Protein AF-A0A160DTQ8-F1 (afdb_monomer_lite)

Organism: NCBI:txid1300342

Sequence (172 aa):
MPVYASVLSRWLLPLVAVAWLLAVALPGATPLPGKKQLLFESRVHPWKIYYVQDRDFARGRFAYYEVHYRDQPLVLPKGLFGAAADIDRFFVAAGFPSEATDNDSVLLGFTPSLLLPGGSTKAGELMFVYARSVGADGREVHVYNQEHRLLGAIALEEPIGGSDYSDRPTPD

Foldseek 3Di:
DDDDDDDDDDPPPPVVVVVVVVVVPDPPPPFPAWDKAWDDAAPPFGKTKIKTWGQDVVPGIDIWIWIDGPNHTDWAQCVLPQAPGIDRTFRDKAADYPPDPQNQKIKTWDWGWHADVPGDTDTHDIAIWIWGQDDPVRQKTFIAGPVRHTSDMDGHDDPPDDPPPPPDDDDD

pLDDT: mean 80.36, std 19.59, range [38.28, 98.38]

Radius of gyration: 27.84 Å; chains: 1; bounding box: 90×66×60 Å

Structure (mmCIF, N/CA/C/O backbone):
data_AF-A0A160DTQ8-F1
#
_entry.id   AF-A0A160DTQ8-F1
#
loop_
_atom_site.group_PDB
_atom_site.id
_atom_site.type_symbol
_atom_site.label_atom_id
_atom_site.label_alt_id
_atom_site.label_comp_id
_atom_site.label_asym_id
_atom_site.label_entity_id
_atom_site.label_seq_id
_atom_site.pdbx_PDB_ins_code
_atom_site.Cartn_x
_atom_site.Cartn_y
_atom_site.Cartn_z
_atom_site.occupancy
_atom_site.B_iso_or_equiv
_atom_site.auth_seq_id
_atom_site.auth_comp_id
_atom_site.auth_asym_id
_atom_site.auth_atom_id
_atom_site.pdbx_PDB_model_num
ATOM 1 N N . MET A 1 1 ? 71.962 -56.503 11.407 1.00 38.28 1 MET A N 1
ATOM 2 C CA . MET A 1 1 ? 72.359 -55.421 10.481 1.00 38.28 1 MET A CA 1
ATOM 3 C C . MET A 1 1 ? 71.089 -54.751 9.962 1.00 38.28 1 MET A C 1
ATOM 5 O O . MET A 1 1 ? 70.190 -55.488 9.574 1.00 38.28 1 MET A O 1
ATOM 9 N N . PRO A 1 2 ? 70.965 -53.416 10.068 1.00 49.28 2 PRO A N 1
ATOM 10 C CA . PRO A 1 2 ? 69.715 -52.673 9.885 1.00 49.28 2 PRO A CA 1
ATOM 11 C C . PRO A 1 2 ? 69.578 -52.091 8.468 1.00 49.28 2 PRO A C 1
ATOM 13 O O . PRO A 1 2 ? 70.582 -51.740 7.857 1.00 49.28 2 PRO A O 1
ATOM 16 N N . VAL A 1 3 ? 68.346 -51.899 7.983 1.00 51.47 3 VAL A N 1
ATOM 17 C CA . VAL A 1 3 ? 68.048 -50.979 6.869 1.00 51.47 3 VAL A CA 1
ATOM 18 C C . VAL A 1 3 ? 66.790 -50.166 7.198 1.00 51.47 3 VAL A C 1
ATOM 20 O O . VAL A 1 3 ? 65.679 -50.678 7.202 1.00 51.47 3 VAL A O 1
ATOM 23 N N . TYR A 1 4 ? 67.039 -48.901 7.545 1.00 47.28 4 TYR A N 1
ATOM 24 C CA . TYR A 1 4 ? 66.281 -47.681 7.249 1.00 47.28 4 TYR A CA 1
ATOM 25 C C . TYR A 1 4 ? 64.760 -47.772 7.020 1.00 47.28 4 TYR A C 1
ATOM 27 O O . TYR A 1 4 ? 64.293 -47.962 5.902 1.00 47.28 4 TYR A O 1
ATOM 35 N N . ALA A 1 5 ? 63.995 -47.429 8.059 1.00 45.56 5 ALA A N 1
ATOM 36 C CA . ALA A 1 5 ? 62.714 -46.746 7.903 1.00 45.56 5 ALA A CA 1
ATOM 37 C C . ALA A 1 5 ? 62.964 -45.249 8.118 1.00 45.56 5 ALA A C 1
ATOM 39 O O . ALA A 1 5 ? 63.255 -44.816 9.235 1.00 45.56 5 ALA A O 1
ATOM 40 N N . SER A 1 6 ? 62.914 -44.454 7.051 1.00 51.81 6 SER A N 1
ATOM 41 C CA . SER A 1 6 ? 63.060 -43.011 7.162 1.00 51.81 6 SER A CA 1
ATOM 42 C C . SER A 1 6 ? 62.134 -42.264 6.198 1.00 51.81 6 SER A C 1
ATOM 44 O O . SER A 1 6 ? 62.013 -42.574 5.020 1.00 51.81 6 SER A O 1
ATOM 46 N N . VAL A 1 7 ? 61.523 -41.228 6.775 1.00 53.09 7 VAL A N 1
ATOM 47 C CA . VAL A 1 7 ? 61.067 -39.988 6.137 1.00 53.09 7 VAL A CA 1
ATOM 48 C C . VAL A 1 7 ? 59.850 -40.075 5.214 1.00 53.09 7 VAL A C 1
ATOM 50 O O . VAL A 1 7 ? 59.982 -40.043 4.001 1.00 53.09 7 VAL A O 1
ATOM 53 N N . LEU A 1 8 ? 58.646 -39.998 5.789 1.00 49.41 8 LEU A N 1
ATOM 54 C CA . LEU A 1 8 ? 57.473 -39.454 5.083 1.00 49.41 8 LEU A CA 1
ATOM 55 C C . LEU A 1 8 ? 56.402 -38.962 6.071 1.00 49.41 8 LEU A C 1
ATOM 57 O O . LEU A 1 8 ? 55.255 -39.379 6.060 1.00 49.41 8 LEU A O 1
ATOM 61 N N . SER A 1 9 ? 56.785 -38.066 6.982 1.00 50.62 9 SER A N 1
ATOM 62 C CA . SER A 1 9 ? 55.829 -37.387 7.870 1.00 50.62 9 SER A CA 1
ATOM 63 C C . SER A 1 9 ? 56.343 -36.003 8.264 1.00 50.62 9 SER A C 1
ATOM 65 O O . SER A 1 9 ? 56.558 -35.719 9.441 1.00 50.62 9 SER A O 1
ATOM 67 N N . ARG A 1 10 ? 56.631 -35.140 7.282 1.00 52.56 10 ARG A N 1
ATOM 68 C CA . ARG A 1 10 ? 57.119 -33.776 7.572 1.00 52.56 10 ARG A CA 1
ATOM 69 C C . ARG A 1 10 ? 56.605 -32.650 6.665 1.00 52.56 10 ARG A C 1
ATOM 71 O O . ARG A 1 10 ? 57.137 -31.553 6.753 1.00 52.56 10 ARG A O 1
ATOM 78 N N . TRP A 1 11 ? 55.552 -32.863 5.866 1.00 48.88 11 TRP A N 1
ATOM 79 C CA . TRP A 1 11 ? 55.062 -31.828 4.929 1.00 48.88 11 TRP A CA 1
ATOM 80 C C . TRP A 1 11 ? 53.538 -31.610 4.869 1.00 48.88 11 TRP A C 1
ATOM 82 O O . TRP A 1 11 ? 53.067 -30.913 3.980 1.00 48.88 11 TRP A O 1
ATOM 92 N N . LEU A 1 12 ? 52.749 -32.128 5.818 1.00 50.41 12 LEU A N 1
ATOM 93 C CA . LEU A 1 12 ? 51.279 -31.954 5.819 1.00 50.41 12 LEU A CA 1
ATOM 94 C C . LEU A 1 12 ? 50.746 -30.871 6.778 1.00 50.41 12 LEU A C 1
ATOM 96 O O . LEU A 1 12 ? 49.538 -30.693 6.881 1.00 50.41 12 LEU A O 1
ATOM 100 N N . LEU A 1 13 ? 51.616 -30.124 7.466 1.00 45.69 13 LEU A N 1
ATOM 101 C CA . LEU A 1 13 ? 51.197 -29.170 8.504 1.00 45.69 13 LEU A CA 1
ATOM 102 C C . LEU A 1 13 ? 51.084 -27.675 8.123 1.00 45.69 13 LEU A C 1
ATOM 104 O O . LEU A 1 13 ? 50.442 -26.971 8.898 1.00 45.69 13 LEU A O 1
ATOM 108 N N . PRO A 1 14 ? 51.579 -27.132 6.987 1.00 47.91 14 PRO A N 1
ATOM 109 C CA . PRO A 1 14 ? 51.363 -25.707 6.716 1.00 47.91 14 PRO A CA 1
ATOM 110 C C . PRO A 1 14 ? 50.027 -25.412 6.006 1.00 47.91 14 PRO A C 1
ATOM 112 O O . PRO A 1 14 ? 49.544 -24.286 6.072 1.00 47.91 14 PRO A O 1
ATOM 115 N N . LEU A 1 15 ? 49.396 -26.397 5.352 1.00 46.34 15 LEU A N 1
ATOM 116 C CA . LEU A 1 15 ? 48.192 -26.170 4.532 1.00 46.34 15 LEU A CA 1
ATOM 117 C C . LEU A 1 15 ? 46.897 -26.033 5.348 1.00 46.34 15 LEU A C 1
ATOM 119 O O . LEU A 1 15 ? 46.017 -25.262 4.974 1.00 46.34 15 LEU A O 1
ATOM 123 N N . VAL A 1 16 ? 46.792 -26.708 6.496 1.00 49.97 16 VAL A N 1
ATOM 124 C CA . VAL A 1 16 ? 45.601 -26.610 7.364 1.00 49.97 16 VAL A CA 1
ATOM 125 C C . VAL A 1 16 ? 45.561 -25.271 8.116 1.00 49.97 16 VAL A C 1
ATOM 127 O O . VAL A 1 16 ? 44.483 -24.731 8.355 1.00 49.97 16 VAL A O 1
ATOM 130 N N . ALA A 1 17 ? 46.721 -24.680 8.423 1.00 45.88 17 ALA A N 1
ATOM 131 C CA . ALA A 1 17 ? 46.798 -23.401 9.133 1.00 45.88 17 ALA A CA 1
ATOM 132 C C . ALA A 1 17 ? 46.347 -22.202 8.272 1.00 45.88 17 ALA A C 1
ATOM 134 O O . ALA A 1 17 ? 45.749 -21.263 8.793 1.00 45.88 17 ALA A O 1
ATOM 135 N N . VAL A 1 18 ? 46.567 -22.244 6.952 1.00 50.88 18 VAL A N 1
ATOM 136 C CA . VAL A 1 18 ? 46.132 -21.175 6.029 1.00 50.88 18 VAL A CA 1
ATOM 137 C C . VAL A 1 18 ? 44.616 -21.210 5.800 1.00 50.88 18 VAL A C 1
ATOM 139 O O . VAL A 1 18 ? 43.983 -20.158 5.726 1.00 50.88 18 VAL A O 1
ATOM 142 N N . ALA A 1 19 ? 44.007 -22.400 5.773 1.00 51.00 19 ALA A N 1
ATOM 143 C CA . ALA A 1 19 ? 42.555 -22.545 5.645 1.00 51.00 19 ALA A CA 1
ATOM 144 C C . ALA A 1 19 ? 41.793 -21.993 6.868 1.00 51.00 19 ALA A C 1
ATOM 146 O O . ALA A 1 19 ? 40.725 -21.405 6.712 1.00 51.00 19 ALA A O 1
ATOM 147 N N . TRP A 1 20 ? 42.363 -22.104 8.072 1.00 47.09 20 TRP A N 1
ATOM 148 C CA . TRP A 1 20 ? 41.772 -21.524 9.285 1.00 47.09 20 TRP A CA 1
ATOM 149 C C . TRP A 1 20 ? 41.914 -19.998 9.369 1.00 47.09 20 TRP A C 1
ATOM 151 O O . TRP A 1 20 ? 41.029 -19.333 9.900 1.00 47.09 20 TRP A O 1
ATOM 161 N N . LEU A 1 21 ? 42.974 -19.419 8.796 1.00 44.22 21 LEU A N 1
ATOM 162 C CA . LEU A 1 21 ? 43.164 -17.962 8.755 1.00 44.22 21 LEU A CA 1
ATOM 163 C C . LEU A 1 21 ? 42.273 -17.258 7.716 1.00 44.22 21 LEU A C 1
ATOM 165 O O . LEU A 1 21 ? 41.914 -16.100 7.912 1.00 44.22 21 LEU A O 1
ATOM 169 N N . LEU A 1 22 ? 41.846 -17.954 6.658 1.00 47.34 22 LEU A N 1
ATOM 170 C CA . LEU A 1 22 ? 40.888 -17.424 5.675 1.00 47.34 22 LEU A CA 1
ATOM 171 C C . LEU A 1 22 ? 39.424 -17.467 6.148 1.00 47.34 22 LEU A C 1
ATOM 173 O O . LEU A 1 22 ? 38.604 -16.710 5.635 1.00 47.34 22 LEU A O 1
ATOM 177 N N . ALA A 1 23 ? 39.091 -18.275 7.160 1.00 48.75 23 ALA A N 1
ATOM 178 C CA . ALA A 1 23 ? 37.738 -18.340 7.722 1.00 48.75 23 ALA A CA 1
ATOM 179 C C . ALA A 1 23 ? 37.381 -17.148 8.637 1.00 48.75 23 ALA A C 1
ATOM 181 O O . ALA A 1 23 ? 36.209 -16.928 8.925 1.00 48.75 23 ALA A O 1
ATOM 182 N N . VAL A 1 24 ? 38.368 -16.357 9.078 1.00 54.06 24 VAL A N 1
ATOM 183 C CA . VAL A 1 24 ? 38.159 -15.208 9.987 1.00 54.06 24 VAL A CA 1
ATOM 184 C C . VAL A 1 24 ? 38.027 -13.874 9.230 1.00 54.06 24 VAL A C 1
ATOM 186 O O . VAL A 1 24 ? 37.614 -12.872 9.805 1.00 54.06 24 VAL A O 1
ATOM 189 N N . ALA A 1 25 ? 38.322 -13.843 7.927 1.00 50.75 25 ALA A N 1
ATOM 190 C CA . ALA A 1 25 ? 38.420 -12.604 7.146 1.00 50.75 25 ALA A CA 1
ATOM 191 C C . ALA A 1 25 ? 37.272 -12.372 6.147 1.00 50.75 25 ALA A C 1
ATOM 193 O O . ALA A 1 25 ? 37.404 -11.548 5.245 1.00 50.75 25 ALA A O 1
ATOM 194 N N . LEU A 1 26 ? 36.134 -13.050 6.307 1.00 54.00 26 LEU A N 1
ATOM 195 C CA . LEU A 1 26 ? 34.886 -12.583 5.711 1.00 54.00 26 LEU A CA 1
ATOM 196 C C . LEU A 1 26 ? 34.111 -11.852 6.807 1.00 54.00 26 LEU A C 1
ATOM 198 O O . LEU A 1 26 ? 33.368 -12.500 7.546 1.00 54.00 26 LEU A O 1
ATOM 202 N N . PRO A 1 27 ? 34.228 -10.515 6.939 1.00 50.97 27 PRO A N 1
ATOM 203 C CA . PRO A 1 27 ? 33.111 -9.770 7.476 1.00 50.97 27 PRO A CA 1
ATOM 204 C C . PRO A 1 27 ? 31.980 -10.011 6.480 1.00 50.97 27 PRO A C 1
ATOM 206 O O . PRO A 1 27 ? 31.877 -9.349 5.448 1.00 50.97 27 PRO A O 1
ATOM 209 N N . GLY A 1 28 ? 31.163 -11.027 6.761 1.00 47.91 28 GLY A N 1
ATOM 210 C CA . GLY A 1 28 ? 29.819 -11.081 6.240 1.00 47.91 28 GLY A CA 1
ATOM 211 C C . GLY A 1 28 ? 29.229 -9.737 6.608 1.00 47.91 28 GLY A C 1
ATOM 212 O O . GLY A 1 28 ? 28.986 -9.464 7.782 1.00 47.91 28 GLY A O 1
ATOM 213 N N . ALA A 1 29 ? 29.110 -8.855 5.621 1.00 48.44 29 ALA A N 1
ATOM 214 C CA . ALA A 1 29 ? 28.321 -7.656 5.738 1.00 48.44 29 ALA A CA 1
ATOM 215 C C . ALA A 1 29 ? 26.879 -8.139 5.875 1.00 48.44 29 ALA A C 1
ATOM 217 O O . ALA A 1 29 ? 26.125 -8.117 4.913 1.00 48.44 29 ALA A O 1
ATOM 218 N N . THR A 1 30 ? 26.514 -8.663 7.048 1.00 54.12 30 THR A N 1
ATOM 219 C CA . THR A 1 30 ? 25.124 -8.756 7.461 1.00 54.12 30 THR A CA 1
ATOM 220 C C . THR A 1 30 ? 24.630 -7.323 7.390 1.00 54.12 30 THR A C 1
ATOM 222 O O . THR A 1 30 ? 25.144 -6.487 8.149 1.00 54.12 30 THR A O 1
ATOM 225 N N . PRO A 1 31 ? 23.731 -6.993 6.446 1.00 55.56 31 PRO A N 1
ATOM 226 C CA . PRO A 1 31 ? 23.133 -5.674 6.407 1.00 55.56 31 PRO A CA 1
ATOM 227 C C . PRO A 1 31 ? 22.584 -5.413 7.806 1.00 55.56 31 PRO A C 1
ATOM 229 O O . PRO A 1 31 ? 21.862 -6.249 8.353 1.00 55.56 31 PRO A O 1
ATOM 232 N N . LEU A 1 32 ? 23.018 -4.319 8.436 1.00 56.97 32 LEU A N 1
ATOM 233 C CA . LEU A 1 32 ? 22.451 -3.910 9.717 1.00 56.97 32 LEU A CA 1
ATOM 234 C C . LEU A 1 32 ? 20.932 -3.854 9.522 1.00 56.97 32 LEU A C 1
ATOM 236 O O . LEU A 1 32 ? 20.503 -3.197 8.570 1.00 56.97 32 LEU A O 1
ATOM 240 N N . PRO A 1 33 ? 20.137 -4.544 10.358 1.00 61.41 33 PRO A N 1
ATOM 241 C CA . PRO A 1 33 ? 18.703 -4.635 10.143 1.00 61.41 33 PRO A CA 1
ATOM 242 C C . PRO A 1 33 ? 18.111 -3.227 10.071 1.00 61.41 33 PRO A C 1
ATOM 244 O O . PRO A 1 33 ? 18.391 -2.379 10.925 1.00 61.41 33 PRO A O 1
ATOM 247 N N . GLY A 1 34 ? 17.333 -2.973 9.019 1.00 73.12 34 GLY A N 1
ATOM 248 C CA . GLY A 1 34 ? 16.608 -1.721 8.853 1.00 73.12 34 GLY A CA 1
ATOM 249 C C . GLY A 1 34 ? 15.707 -1.429 10.057 1.00 73.12 34 GLY A C 1
ATOM 250 O O . GLY A 1 34 ? 15.228 -2.335 10.741 1.00 73.12 34 GLY A O 1
ATOM 251 N N . LYS A 1 35 ? 15.473 -0.148 10.347 1.00 88.94 35 LYS A N 1
ATOM 252 C CA . LYS A 1 35 ? 14.584 0.284 11.430 1.00 88.94 35 LYS A CA 1
ATOM 253 C C . LYS A 1 35 ? 13.146 0.331 10.915 1.00 88.94 35 LYS A C 1
ATOM 255 O O . LYS A 1 35 ? 12.843 1.150 10.054 1.00 88.94 35 LYS A O 1
ATOM 260 N N . LYS A 1 36 ? 12.256 -0.486 11.483 1.00 93.19 36 LYS A N 1
ATOM 261 C CA . LYS A 1 36 ? 10.803 -0.451 11.240 1.00 93.19 36 LYS A CA 1
ATOM 262 C C . LYS A 1 36 ? 10.093 0.197 12.430 1.00 93.19 36 LYS A C 1
ATOM 264 O O . LYS A 1 36 ? 10.281 -0.225 13.568 1.00 93.19 36 LYS A O 1
ATOM 269 N N . GLN A 1 37 ? 9.302 1.236 12.179 1.00 95.25 37 GLN A N 1
ATOM 270 C CA . GLN A 1 37 ? 8.562 1.990 13.192 1.00 95.25 37 GLN A CA 1
ATOM 271 C C . GLN A 1 37 ? 7.075 2.015 12.839 1.00 95.25 37 GLN A C 1
ATOM 273 O O . GLN A 1 37 ? 6.716 2.457 11.755 1.00 95.25 37 GLN A O 1
ATOM 278 N N . LEU A 1 38 ? 6.207 1.587 13.757 1.00 97.12 38 LEU A N 1
ATOM 279 C CA . LEU A 1 38 ? 4.759 1.755 13.615 1.00 97.12 38 LEU A CA 1
ATOM 280 C C . LEU A 1 38 ? 4.405 3.243 13.757 1.00 97.12 38 LEU A C 1
ATOM 282 O O . LEU A 1 38 ? 4.777 3.871 14.749 1.00 97.12 38 LEU A O 1
ATOM 286 N N . LEU A 1 39 ? 3.719 3.803 12.763 1.00 96.75 39 LEU A N 1
ATOM 287 C CA . LEU A 1 39 ? 3.271 5.199 12.760 1.00 96.75 39 LEU A CA 1
ATOM 288 C C . LEU A 1 39 ? 1.769 5.342 12.968 1.00 96.75 39 LEU A C 1
ATOM 290 O O . LEU A 1 39 ? 1.323 6.341 13.525 1.00 96.75 39 LEU A O 1
ATOM 294 N N . PHE A 1 40 ? 0.997 4.363 12.507 1.00 96.69 40 PHE A N 1
ATOM 295 C CA . PHE A 1 40 ? -0.451 4.385 12.611 1.00 96.69 40 PHE A CA 1
ATOM 296 C C . PHE A 1 40 ? -0.989 2.970 12.772 1.00 96.69 40 PHE A C 1
ATOM 298 O O . PHE A 1 40 ? -0.541 2.048 12.092 1.00 96.69 40 PHE A O 1
ATOM 305 N N . GLU A 1 41 ? -1.976 2.832 13.646 1.00 96.50 41 GLU A N 1
ATOM 306 C CA . GLU A 1 41 ? -2.762 1.623 13.847 1.00 96.50 41 GLU A CA 1
ATOM 307 C C . GLU A 1 41 ? -4.216 2.046 14.054 1.00 96.50 41 GLU A C 1
ATOM 309 O O . GLU A 1 41 ? -4.514 2.849 14.945 1.00 96.50 41 GLU A O 1
ATOM 314 N N . SER A 1 42 ? -5.119 1.547 13.210 1.00 92.75 42 SER A N 1
ATOM 315 C CA . SER A 1 42 ? -6.548 1.818 13.365 1.00 92.75 42 SER A CA 1
ATOM 316 C C . SER A 1 42 ? -7.174 0.833 14.352 1.00 92.75 42 SER A C 1
ATOM 318 O O . SER A 1 42 ? -6.834 -0.347 14.402 1.00 92.75 42 SER A O 1
ATOM 320 N N . ARG A 1 43 ? -8.095 1.347 15.174 1.00 87.94 43 ARG A N 1
ATOM 321 C CA . ARG A 1 43 ? -8.810 0.568 16.200 1.00 87.94 43 ARG A CA 1
ATOM 322 C C . ARG A 1 43 ? -10.037 -0.160 15.660 1.00 87.94 43 ARG A C 1
ATOM 324 O O . ARG A 1 43 ? -10.519 -1.084 16.302 1.00 87.94 43 ARG A O 1
ATOM 331 N N . VAL A 1 44 ? -10.573 0.310 14.534 1.00 89.06 44 VAL A N 1
ATOM 332 C CA . VAL A 1 44 ? -11.841 -0.171 13.961 1.00 89.06 44 VAL A CA 1
ATOM 333 C C . VAL A 1 44 ? -11.564 -1.069 12.765 1.00 89.06 44 VAL A C 1
ATOM 335 O O . VAL A 1 44 ? -12.111 -2.162 12.659 1.00 89.06 44 VAL A O 1
ATOM 338 N N . HIS A 1 45 ? -10.661 -0.623 11.897 1.00 90.19 45 HIS A N 1
ATOM 339 C CA . HIS A 1 45 ? -10.207 -1.375 10.742 1.00 90.19 45 HIS A CA 1
ATOM 340 C C . HIS A 1 45 ? -8.761 -1.797 11.005 1.00 90.19 45 HIS A C 1
ATOM 342 O O . HIS A 1 45 ? -7.983 -0.973 11.468 1.00 90.19 45 HIS A O 1
ATOM 348 N N . PRO A 1 46 ? -8.366 -3.047 10.739 1.00 92.50 46 PRO A N 1
ATOM 349 C CA . PRO A 1 46 ? -7.055 -3.590 11.114 1.00 92.50 46 PRO A CA 1
ATOM 350 C C . PRO A 1 46 ? -5.911 -3.100 10.200 1.00 92.50 46 PRO A C 1
ATOM 352 O O . PRO A 1 46 ? -5.106 -3.893 9.710 1.00 92.50 46 PRO A O 1
ATOM 355 N N . TRP A 1 47 ? -5.853 -1.790 9.954 1.00 95.88 47 TRP A N 1
ATOM 356 C CA . TRP A 1 47 ? -4.796 -1.100 9.224 1.00 95.88 47 TRP A CA 1
ATOM 357 C C . TRP A 1 47 ? -3.608 -0.820 10.135 1.00 95.88 47 TRP A C 1
ATOM 359 O O . TRP A 1 47 ? -3.773 -0.264 11.223 1.00 95.88 47 TRP A O 1
ATOM 369 N N . LYS A 1 48 ? -2.403 -1.117 9.648 1.00 97.56 48 LYS A N 1
ATOM 370 C CA . LYS A 1 48 ? -1.139 -0.709 10.268 1.00 97.56 48 LYS A CA 1
ATOM 371 C C . LYS A 1 48 ? -0.249 -0.059 9.221 1.00 97.56 48 LYS A C 1
ATOM 373 O O . LYS A 1 48 ? -0.092 -0.591 8.126 1.00 97.56 48 LYS A O 1
ATOM 378 N N . ILE A 1 49 ? 0.341 1.082 9.553 1.00 98.00 49 ILE A N 1
ATOM 379 C CA . ILE A 1 49 ? 1.294 1.781 8.687 1.00 98.00 49 ILE A CA 1
ATOM 380 C C . ILE A 1 49 ? 2.623 1.850 9.411 1.00 98.00 49 ILE A C 1
ATOM 382 O O . ILE A 1 49 ? 2.721 2.373 10.524 1.00 98.00 49 ILE A O 1
ATOM 386 N N . TYR A 1 50 ? 3.653 1.351 8.747 1.00 97.81 50 TYR A N 1
ATOM 387 C CA . TYR A 1 50 ? 5.015 1.361 9.234 1.00 97.81 50 TYR A CA 1
ATOM 388 C C . TYR A 1 50 ? 5.870 2.280 8.378 1.00 97.81 50 TYR A C 1
ATOM 390 O O . TYR A 1 50 ? 5.754 2.292 7.159 1.00 97.81 50 TYR A 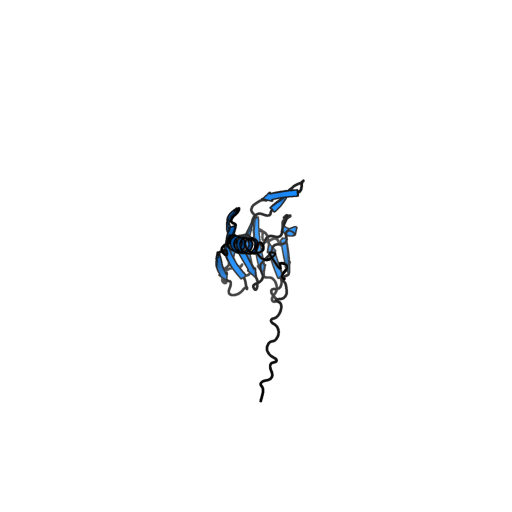O 1
ATOM 398 N N . TYR A 1 51 ? 6.774 3.002 9.021 1.00 96.25 51 TYR A N 1
ATOM 399 C CA . TYR A 1 51 ? 7.888 3.665 8.369 1.00 96.25 51 TYR A CA 1
ATOM 400 C C . TYR A 1 51 ? 9.129 2.795 8.507 1.00 96.25 51 TYR A C 1
ATOM 402 O O . TYR A 1 51 ? 9.538 2.446 9.620 1.00 96.25 51 TYR A O 1
ATOM 410 N N . VAL A 1 52 ? 9.707 2.425 7.372 1.00 94.25 52 VAL A N 1
ATOM 411 C CA . VAL A 1 52 ? 10.856 1.530 7.284 1.00 94.25 52 VAL A CA 1
ATOM 412 C C . VAL A 1 52 ? 12.039 2.310 6.747 1.00 94.25 52 VAL A C 1
ATOM 414 O O . VAL A 1 52 ? 11.976 2.902 5.673 1.00 94.25 52 VAL A O 1
ATOM 417 N N . GLN A 1 53 ? 13.126 2.319 7.510 1.00 91.06 53 GLN A N 1
ATOM 418 C CA . GLN A 1 53 ? 14.424 2.827 7.091 1.00 91.06 53 GLN A CA 1
ATOM 419 C C . GLN A 1 53 ? 15.341 1.642 6.859 1.00 91.06 53 GLN A C 1
ATOM 421 O O . GLN A 1 53 ? 15.724 0.963 7.809 1.00 91.06 53 GLN A O 1
ATOM 426 N N . ASP A 1 54 ? 15.715 1.418 5.612 1.00 83.50 54 ASP A N 1
ATOM 427 C CA . ASP A 1 54 ? 16.630 0.354 5.243 1.00 83.50 54 ASP A CA 1
ATOM 428 C C . ASP A 1 54 ? 17.980 0.945 4.821 1.00 83.50 54 ASP A C 1
ATOM 430 O O . ASP A 1 54 ? 18.100 2.103 4.394 1.00 83.50 54 ASP A O 1
ATOM 434 N N . ARG A 1 55 ? 19.032 0.158 5.012 1.00 75.19 55 ARG A N 1
ATOM 435 C CA . ARG A 1 55 ? 20.401 0.526 4.687 1.00 75.19 55 ARG A CA 1
ATOM 436 C C . ARG A 1 55 ? 20.963 -0.521 3.742 1.00 75.19 55 ARG A C 1
ATOM 438 O O . ARG A 1 55 ? 21.628 -1.462 4.162 1.00 75.19 55 ARG A O 1
ATOM 445 N N . ASP A 1 56 ? 20.762 -0.290 2.453 1.00 66.44 56 ASP A N 1
ATOM 446 C CA . ASP A 1 56 ? 21.484 -1.026 1.424 1.00 66.44 56 ASP A CA 1
ATOM 447 C C . ASP A 1 56 ? 22.867 -0.385 1.262 1.00 66.44 56 ASP A C 1
ATOM 449 O O . ASP A 1 56 ? 23.003 0.803 0.959 1.00 66.44 56 ASP A O 1
ATOM 453 N N . PHE A 1 57 ? 23.913 -1.178 1.493 1.00 53.78 57 PHE A N 1
ATOM 454 C CA . PHE A 1 57 ? 25.302 -0.735 1.395 1.00 53.78 57 PHE A CA 1
ATOM 455 C C . PHE A 1 57 ? 25.644 -0.172 0.003 1.00 53.78 57 PHE A C 1
ATOM 457 O O . PHE A 1 57 ? 26.517 0.688 -0.094 1.00 53.78 57 PHE A O 1
ATOM 464 N N . ALA A 1 58 ? 24.940 -0.606 -1.051 1.00 63.31 58 ALA A N 1
ATOM 465 C CA . ALA A 1 58 ? 25.149 -0.143 -2.421 1.00 63.31 58 ALA A CA 1
ATOM 466 C C . ALA A 1 58 ? 24.332 1.109 -2.786 1.00 63.31 58 ALA A C 1
ATOM 468 O O . ALA A 1 58 ? 24.747 1.876 -3.654 1.00 63.31 58 ALA A O 1
ATOM 469 N N . ARG A 1 59 ? 23.173 1.328 -2.149 1.00 63.12 59 ARG A N 1
ATOM 470 C CA . ARG A 1 59 ? 22.220 2.402 -2.510 1.00 63.12 59 ARG A CA 1
ATOM 471 C C . ARG A 1 59 ? 22.076 3.499 -1.454 1.00 63.12 59 ARG A C 1
ATOM 473 O O . ARG A 1 59 ? 21.404 4.497 -1.696 1.00 63.12 59 ARG A O 1
ATOM 480 N N . GLY A 1 60 ? 22.726 3.346 -0.302 1.00 72.31 60 GLY A N 1
ATOM 481 C CA . GLY A 1 60 ? 22.634 4.278 0.817 1.00 72.31 60 GLY A CA 1
ATOM 482 C C . GLY A 1 60 ? 21.439 3.993 1.730 1.00 72.31 60 GLY A C 1
ATOM 483 O O . GLY A 1 60 ? 20.887 2.894 1.758 1.00 72.31 60 GLY A O 1
ATOM 484 N N . ARG A 1 61 ? 21.059 4.989 2.538 1.00 75.44 61 ARG A N 1
ATOM 485 C CA . ARG A 1 61 ? 19.850 4.901 3.371 1.00 75.44 61 ARG A CA 1
ATOM 486 C C . ARG A 1 61 ? 18.653 5.268 2.511 1.00 75.44 61 ARG A C 1
ATOM 488 O O . ARG A 1 61 ? 18.628 6.366 1.961 1.00 75.44 61 ARG A O 1
ATOM 495 N N . PHE A 1 62 ? 17.664 4.394 2.446 1.00 85.31 62 PHE A N 1
ATOM 496 C CA . PHE A 1 62 ? 16.385 4.701 1.823 1.00 85.31 62 PHE A CA 1
ATOM 497 C C . PHE A 1 62 ? 15.266 4.419 2.816 1.00 85.31 62 PHE A C 1
ATOM 499 O O . PHE A 1 62 ? 15.387 3.563 3.692 1.00 85.31 62 PHE A O 1
ATOM 506 N N . ALA A 1 63 ? 14.197 5.198 2.713 1.00 90.81 63 ALA A N 1
ATOM 507 C CA . ALA A 1 63 ? 13.045 5.069 3.580 1.00 90.81 63 ALA A CA 1
ATOM 508 C C . ALA A 1 63 ? 11.771 4.986 2.752 1.00 90.81 63 ALA A C 1
ATOM 510 O O . ALA A 1 63 ? 11.664 5.622 1.704 1.00 90.81 63 ALA A O 1
ATOM 511 N N . TYR A 1 64 ? 10.828 4.193 3.232 1.00 94.62 64 TYR A N 1
ATOM 512 C CA . TYR A 1 64 ? 9.534 3.976 2.606 1.00 94.62 64 TYR A CA 1
ATOM 513 C C . TYR A 1 64 ? 8.507 3.630 3.678 1.00 94.62 64 TYR A C 1
ATOM 515 O O . TYR A 1 64 ? 8.842 3.394 4.842 1.00 94.62 64 TYR A O 1
ATOM 523 N N . TYR A 1 65 ? 7.247 3.621 3.277 1.00 97.19 65 TYR A N 1
ATOM 524 C CA . TYR A 1 65 ? 6.146 3.170 4.099 1.00 97.19 65 TYR A CA 1
ATOM 525 C C . TYR A 1 65 ? 5.727 1.774 3.654 1.00 97.19 65 TYR A C 1
ATOM 527 O O . TYR A 1 65 ? 5.615 1.513 2.455 1.00 97.19 65 TYR A O 1
ATOM 535 N N . GLU A 1 66 ? 5.486 0.905 4.626 1.00 96.94 66 GLU A N 1
ATOM 536 C CA . GLU A 1 66 ? 4.809 -0.376 4.443 1.00 96.94 66 GLU A CA 1
ATOM 537 C C . GLU A 1 66 ? 3.427 -0.268 5.067 1.00 96.94 66 GLU A C 1
ATOM 539 O O . GLU A 1 66 ? 3.271 0.243 6.181 1.00 96.94 66 GLU A O 1
ATOM 544 N N . VAL A 1 67 ? 2.420 -0.770 4.367 1.00 97.69 67 VAL A N 1
ATOM 545 C CA . VAL A 1 67 ? 1.048 -0.785 4.861 1.00 97.69 67 VAL A CA 1
ATOM 546 C C . VAL A 1 67 ? 0.609 -2.223 4.995 1.00 97.69 67 VAL A C 1
ATOM 548 O O . VAL A 1 67 ? 0.861 -3.032 4.112 1.00 97.69 67 VAL A O 1
ATOM 551 N N . HIS A 1 68 ? -0.020 -2.543 6.114 1.00 96.62 68 HIS A N 1
ATOM 552 C CA . HIS A 1 68 ? -0.581 -3.853 6.376 1.00 96.62 68 HIS A CA 1
ATOM 553 C C . HIS A 1 68 ? -2.078 -3.728 6.635 1.00 96.62 68 HIS A C 1
ATOM 555 O O . HIS A 1 68 ? -2.528 -2.777 7.279 1.00 96.62 68 HIS A O 1
ATOM 561 N N . TYR A 1 69 ? -2.823 -4.732 6.190 1.00 95.06 69 TYR A N 1
ATOM 562 C CA . TYR A 1 69 ? -4.205 -4.957 6.577 1.00 95.06 69 TYR A CA 1
ATOM 563 C C . TYR A 1 69 ? -4.320 -6.357 7.173 1.00 95.06 69 TYR A C 1
ATOM 565 O O . TYR A 1 69 ? -3.932 -7.328 6.530 1.00 95.06 69 TYR A O 1
ATOM 573 N N . ARG A 1 70 ? -4.821 -6.471 8.410 1.00 91.50 70 ARG A N 1
ATOM 574 C CA . ARG A 1 70 ? -4.904 -7.755 9.144 1.00 91.50 70 ARG A CA 1
ATOM 575 C C . ARG A 1 70 ? -3.567 -8.485 9.2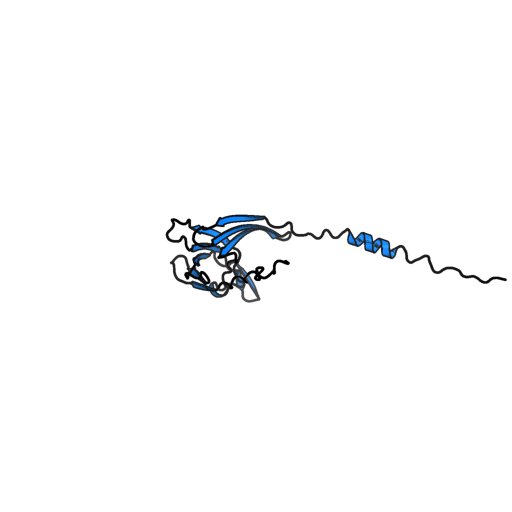30 1.00 91.50 70 ARG A C 1
ATOM 577 O O . ARG A 1 70 ? -3.474 -9.674 8.946 1.00 91.50 70 ARG A O 1
ATOM 584 N N . ASP A 1 71 ? -2.527 -7.732 9.571 1.00 90.94 71 ASP A N 1
ATOM 585 C CA . ASP A 1 71 ? -1.141 -8.204 9.665 1.00 90.94 71 ASP A CA 1
ATOM 586 C C . ASP A 1 71 ? -0.518 -8.693 8.344 1.00 90.94 71 ASP A C 1
ATOM 588 O O . ASP A 1 71 ? 0.687 -8.939 8.295 1.00 90.94 71 ASP A O 1
ATOM 592 N N . GLN A 1 72 ? -1.268 -8.708 7.240 1.00 92.44 72 GLN A N 1
ATOM 593 C CA . GLN A 1 72 ? -0.753 -9.020 5.910 1.00 92.44 72 GLN A CA 1
ATOM 594 C C . GLN A 1 72 ? -0.254 -7.753 5.213 1.00 92.44 72 GLN A C 1
ATOM 596 O O . GLN A 1 72 ? -0.934 -6.724 5.280 1.00 92.44 72 GLN A O 1
ATOM 601 N N . PRO A 1 73 ? 0.916 -7.791 4.552 1.00 94.75 73 PRO A N 1
ATOM 602 C CA . PRO A 1 73 ? 1.399 -6.658 3.777 1.00 94.75 73 PRO A CA 1
ATOM 603 C C . PRO A 1 73 ? 0.443 -6.379 2.613 1.00 94.75 73 PRO A C 1
ATOM 605 O O . PRO A 1 73 ? 0.074 -7.276 1.857 1.00 94.75 73 PRO A O 1
ATOM 608 N N . LEU A 1 74 ? 0.046 -5.119 2.463 1.00 96.50 74 LEU A N 1
ATOM 609 C CA . LEU A 1 74 ? -0.741 -4.667 1.330 1.00 96.50 74 LEU A CA 1
ATOM 610 C C . LEU A 1 74 ? 0.181 -4.511 0.120 1.00 96.50 74 LEU A C 1
ATOM 612 O O . LEU A 1 74 ? 1.032 -3.622 0.084 1.00 96.50 74 LEU A O 1
ATOM 616 N N . VAL A 1 75 ? -0.040 -5.351 -0.885 1.00 96.75 75 VAL A N 1
ATOM 617 C CA . VAL A 1 75 ? 0.694 -5.332 -2.148 1.00 96.75 75 VAL A CA 1
ATOM 618 C C . VAL A 1 75 ? -0.263 -4.920 -3.257 1.00 96.75 75 VAL A C 1
ATOM 620 O O . VAL A 1 75 ? -1.250 -5.608 -3.517 1.00 96.75 75 VAL A O 1
ATOM 623 N N . LEU A 1 76 ? 0.008 -3.794 -3.918 1.00 97.19 76 LEU A N 1
ATOM 624 C CA . LEU A 1 76 ? -0.799 -3.356 -5.050 1.00 97.19 76 LEU A CA 1
ATOM 625 C C . LEU A 1 76 ? -0.369 -4.102 -6.325 1.00 97.19 76 LEU A C 1
ATOM 627 O O . LEU A 1 76 ? 0.801 -4.000 -6.716 1.00 97.19 76 LEU A O 1
ATOM 631 N N . PRO A 1 77 ? -1.289 -4.801 -7.017 1.00 96.56 77 PRO A N 1
ATOM 632 C CA . PRO A 1 77 ? -0.954 -5.547 -8.221 1.00 96.56 77 PRO A CA 1
ATOM 633 C C . PRO A 1 77 ? -0.452 -4.635 -9.338 1.00 96.56 77 PRO A C 1
ATOM 635 O O . PRO A 1 77 ? -1.104 -3.653 -9.708 1.00 96.56 77 PRO A O 1
ATOM 638 N N . LYS A 1 78 ? 0.661 -5.015 -9.963 1.00 95.44 78 LYS A N 1
ATOM 639 C CA . LYS A 1 78 ? 1.286 -4.261 -11.058 1.00 95.44 78 LYS A CA 1
ATOM 640 C C . LYS A 1 78 ? 0.345 -3.981 -12.227 1.00 95.44 78 LYS A C 1
ATOM 642 O O . LYS A 1 78 ? 0.433 -2.932 -12.863 1.00 95.44 78 LYS A O 1
ATOM 647 N N . GLY A 1 79 ? -0.582 -4.909 -12.484 1.00 94.75 79 GLY A N 1
ATOM 648 C CA . GLY A 1 79 ? -1.565 -4.819 -13.561 1.00 94.75 79 GLY A CA 1
ATOM 649 C C . GLY A 1 79 ? -2.525 -3.637 -13.420 1.00 94.75 79 GLY A C 1
ATOM 650 O O . GLY A 1 79 ? -2.950 -3.098 -14.435 1.00 94.75 79 GLY A O 1
ATOM 651 N N . LEU A 1 80 ? -2.803 -3.179 -12.192 1.00 94.81 80 LEU A N 1
ATOM 652 C CA . LEU A 1 80 ? -3.672 -2.018 -11.955 1.00 94.81 80 LEU A CA 1
ATOM 653 C C . LEU A 1 80 ? -3.029 -0.696 -12.395 1.00 94.81 80 LEU A C 1
ATOM 655 O O . LEU A 1 80 ? -3.736 0.264 -12.687 1.00 94.81 80 LEU A O 1
ATOM 659 N N . PHE A 1 81 ? -1.696 -0.648 -12.458 1.00 94.75 81 PHE A N 1
ATOM 660 C CA . PHE A 1 81 ? -0.930 0.582 -12.682 1.00 94.75 81 PHE A CA 1
ATOM 661 C C . PHE A 1 81 ? -0.008 0.514 -13.902 1.00 94.75 81 PHE A C 1
ATOM 663 O O . PHE A 1 81 ? 0.802 1.415 -14.111 1.00 94.75 81 PHE A O 1
ATOM 670 N N . GLY A 1 82 ? -0.081 -0.564 -14.694 1.00 92.75 82 GLY A N 1
ATOM 671 C CA . GLY A 1 82 ? 0.854 -0.798 -15.800 1.00 92.75 82 GLY A CA 1
ATOM 672 C C . GLY A 1 82 ? 2.316 -0.865 -15.341 1.00 92.75 82 GLY A C 1
ATOM 673 O O . GLY A 1 82 ? 3.223 -0.497 -16.089 1.00 92.75 82 GLY A O 1
ATOM 674 N N . ALA A 1 83 ? 2.544 -1.286 -14.097 1.00 94.81 83 ALA A N 1
ATOM 675 C CA . ALA A 1 83 ? 3.866 -1.344 -13.503 1.00 94.81 83 ALA A CA 1
ATOM 676 C C . ALA A 1 83 ? 4.619 -2.618 -13.928 1.00 94.81 83 ALA A C 1
ATOM 678 O O . ALA A 1 83 ? 4.039 -3.643 -14.287 1.00 94.81 83 ALA A O 1
ATOM 679 N N . ALA A 1 84 ? 5.944 -2.561 -13.860 1.00 94.94 84 ALA A N 1
ATOM 680 C CA . ALA A 1 84 ? 6.847 -3.673 -14.126 1.00 94.94 84 ALA A CA 1
ATOM 681 C C . ALA A 1 84 ? 6.854 -4.700 -12.977 1.00 94.94 84 ALA A C 1
ATOM 683 O O . ALA A 1 84 ? 7.121 -5.880 -13.206 1.00 94.94 84 ALA A O 1
ATOM 684 N N . ALA A 1 85 ? 6.539 -4.260 -11.758 1.00 94.44 85 ALA A N 1
ATOM 685 C CA . ALA A 1 85 ? 6.503 -5.066 -10.544 1.00 94.44 85 ALA A CA 1
ATOM 686 C C . ALA A 1 85 ? 5.352 -4.615 -9.641 1.00 94.44 85 ALA A C 1
ATOM 688 O O . ALA A 1 85 ? 4.842 -3.502 -9.799 1.00 94.44 85 ALA A O 1
ATOM 689 N N . ASP A 1 86 ? 4.940 -5.498 -8.733 1.00 96.50 86 ASP A N 1
ATOM 690 C CA . ASP A 1 86 ? 3.944 -5.164 -7.719 1.00 96.50 86 ASP A CA 1
ATOM 691 C C . ASP A 1 86 ? 4.496 -4.089 -6.773 1.00 96.50 86 ASP A C 1
ATOM 693 O O . ASP A 1 86 ? 5.712 -3.921 -6.643 1.00 96.50 86 ASP A O 1
ATOM 697 N N . ILE A 1 87 ? 3.598 -3.318 -6.161 1.00 96.56 87 ILE A N 1
ATOM 698 C CA . ILE A 1 87 ? 3.962 -2.150 -5.355 1.00 96.56 87 ILE A CA 1
ATOM 699 C C . ILE A 1 87 ? 3.616 -2.427 -3.894 1.00 96.56 87 ILE A C 1
ATOM 701 O O . ILE A 1 87 ? 2.450 -2.434 -3.509 1.00 96.56 87 ILE A O 1
ATOM 705 N N . ASP A 1 88 ? 4.647 -2.621 -3.083 1.00 95.25 88 ASP A N 1
ATOM 706 C CA . ASP A 1 88 ? 4.590 -2.883 -1.639 1.00 95.25 88 ASP A CA 1
ATOM 707 C C . ASP A 1 88 ? 5.310 -1.800 -0.809 1.00 95.25 88 ASP A C 1
ATOM 709 O O . ASP A 1 88 ? 5.253 -1.794 0.421 1.00 95.25 88 ASP A O 1
ATOM 713 N N . ARG A 1 89 ? 5.978 -0.854 -1.485 1.00 94.69 89 ARG A N 1
ATOM 714 C CA . ARG A 1 89 ? 6.722 0.258 -0.883 1.00 94.69 89 ARG A CA 1
ATOM 715 C C . ARG A 1 89 ? 6.145 1.586 -1.337 1.00 94.69 89 ARG A C 1
ATOM 717 O O . ARG A 1 89 ? 6.138 1.896 -2.529 1.00 94.69 89 ARG A O 1
ATOM 724 N N . PHE A 1 90 ? 5.734 2.401 -0.375 1.00 96.94 90 PHE A N 1
ATOM 725 C CA . PHE A 1 90 ? 5.096 3.690 -0.633 1.00 96.94 90 PHE A CA 1
ATOM 726 C C . PHE A 1 90 ? 6.008 4.847 -0.209 1.00 96.94 90 PHE A C 1
ATOM 728 O O . PHE A 1 90 ? 6.730 4.755 0.783 1.00 96.94 90 PHE A O 1
ATOM 735 N N . PHE A 1 91 ? 5.980 5.961 -0.939 1.00 94.31 91 PHE A N 1
ATOM 736 C CA . PHE A 1 91 ? 6.652 7.203 -0.530 1.00 94.31 91 PHE A CA 1
ATOM 737 C C . PHE A 1 91 ? 5.868 7.954 0.539 1.00 94.31 91 PHE A C 1
ATOM 739 O O . PHE A 1 91 ? 6.452 8.698 1.322 1.00 94.31 91 PHE A O 1
ATOM 746 N N . VAL A 1 92 ? 4.549 7.763 0.557 1.00 96.06 92 VAL A N 1
ATOM 747 C CA . VAL A 1 92 ? 3.625 8.349 1.525 1.00 96.06 92 VAL A CA 1
ATOM 748 C C . VAL A 1 92 ? 2.587 7.295 1.882 1.00 96.06 92 VAL A C 1
ATOM 750 O O . VAL A 1 92 ? 2.056 6.631 0.995 1.00 96.06 92 VAL A O 1
ATOM 753 N N . ALA A 1 93 ? 2.270 7.170 3.166 1.00 97.75 93 ALA A N 1
ATOM 754 C CA . ALA A 1 93 ? 1.098 6.442 3.623 1.00 97.75 93 ALA A CA 1
ATOM 755 C C . ALA A 1 93 ? 0.459 7.186 4.799 1.00 97.75 93 ALA A C 1
ATOM 757 O O . ALA A 1 93 ? 1.166 7.631 5.705 1.00 97.75 93 ALA A O 1
ATOM 758 N N . ALA A 1 94 ? -0.865 7.324 4.785 1.00 97.06 94 ALA A N 1
ATOM 759 C CA . ALA A 1 94 ? -1.612 7.969 5.859 1.00 97.06 94 ALA A CA 1
ATOM 760 C C . ALA A 1 94 ? -2.897 7.199 6.165 1.00 97.06 94 ALA A C 1
ATOM 762 O O . ALA A 1 94 ? -3.637 6.819 5.261 1.00 97.06 94 ALA A O 1
ATOM 763 N N . GLY A 1 95 ? -3.145 6.971 7.451 1.00 95.00 95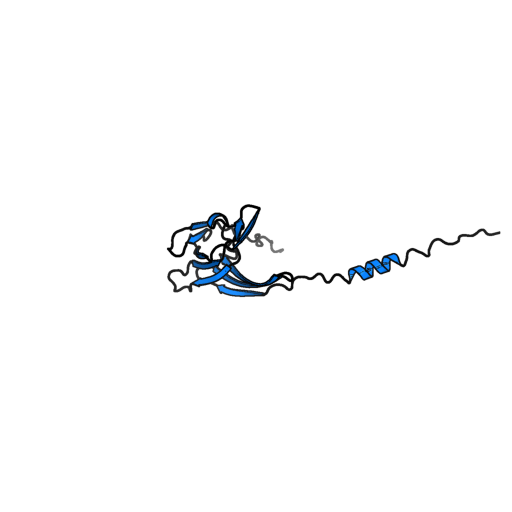 GLY A N 1
ATOM 764 C CA . GLY A 1 95 ? -4.387 6.389 7.936 1.00 95.00 95 GLY A CA 1
ATOM 765 C C . GLY A 1 95 ? -5.350 7.470 8.395 1.00 95.00 95 GLY A C 1
ATOM 766 O O . GLY A 1 95 ? -4.929 8.561 8.787 1.00 95.00 95 GLY A O 1
ATOM 767 N N . PHE A 1 96 ? -6.639 7.156 8.359 1.00 94.38 96 PHE A N 1
ATOM 768 C CA . PHE A 1 96 ? -7.685 8.044 8.845 1.00 94.38 96 PHE A CA 1
ATOM 769 C C . PHE A 1 96 ? -8.102 7.639 10.266 1.00 94.38 96 PHE A C 1
ATOM 771 O O . PHE A 1 96 ? -8.263 6.446 10.541 1.00 94.38 96 PHE A O 1
ATOM 778 N N . PRO A 1 97 ? -8.248 8.597 11.198 1.00 89.81 97 PRO A N 1
ATOM 779 C CA . PRO A 1 97 ? -8.658 8.292 12.562 1.00 89.81 97 PRO A CA 1
ATOM 780 C C . PRO A 1 97 ? -10.107 7.784 12.593 1.00 89.81 97 PRO A C 1
ATOM 782 O O . PRO A 1 97 ? -10.865 7.977 11.646 1.00 89.81 97 PRO A O 1
ATOM 785 N N . SER A 1 98 ? -10.503 7.117 13.678 1.00 88.06 98 SER A N 1
ATOM 786 C CA . SER A 1 98 ? -11.782 6.393 13.758 1.00 88.06 98 SER A CA 1
ATOM 787 C C . SER A 1 98 ? -13.023 7.277 13.606 1.00 88.06 98 SER A C 1
ATOM 789 O O . SER A 1 98 ? -14.080 6.781 13.237 1.00 88.06 98 SER A O 1
ATOM 791 N N . GLU A 1 99 ? -12.909 8.569 13.872 1.00 88.94 99 GLU A N 1
ATOM 792 C CA . GLU A 1 99 ? -13.959 9.572 13.707 1.00 88.94 99 GLU A CA 1
ATOM 793 C C . GLU A 1 99 ? -14.092 10.114 12.273 1.00 88.94 99 GLU A C 1
ATOM 795 O O . GLU A 1 99 ? -15.046 10.832 11.978 1.00 88.94 99 GLU A O 1
ATOM 800 N N . ALA A 1 100 ? -13.149 9.799 11.382 1.00 88.75 100 ALA A N 1
ATOM 801 C CA . ALA A 1 100 ? -13.191 10.244 9.997 1.00 88.75 100 ALA A CA 1
ATOM 802 C C . ALA A 1 100 ? -14.179 9.416 9.162 1.00 88.75 100 ALA A C 1
ATOM 804 O O . ALA A 1 100 ? -14.339 8.215 9.369 1.00 88.75 100 ALA A O 1
ATOM 805 N N . THR A 1 101 ? -14.784 10.048 8.155 1.00 86.62 101 THR A N 1
ATOM 806 C CA . THR A 1 101 ? -15.690 9.379 7.205 1.00 86.62 101 THR A CA 1
ATOM 807 C C . THR A 1 101 ? -15.004 8.248 6.433 1.00 86.62 101 THR A C 1
ATOM 809 O O . THR A 1 101 ? -15.640 7.246 6.133 1.00 86.62 101 THR A O 1
ATOM 812 N N . ASP A 1 102 ? -13.706 8.389 6.151 1.00 88.06 102 ASP A N 1
ATOM 813 C CA . ASP A 1 102 ? -12.892 7.405 5.426 1.00 88.06 102 ASP A CA 1
ATOM 814 C C . ASP A 1 102 ? -12.019 6.552 6.370 1.00 88.06 102 ASP A C 1
ATOM 816 O O . ASP A 1 102 ? -10.938 6.101 5.992 1.00 88.06 102 ASP A O 1
ATOM 820 N N . ASN A 1 103 ? -12.451 6.345 7.622 1.00 89.50 103 ASN A N 1
ATOM 821 C CA . ASN A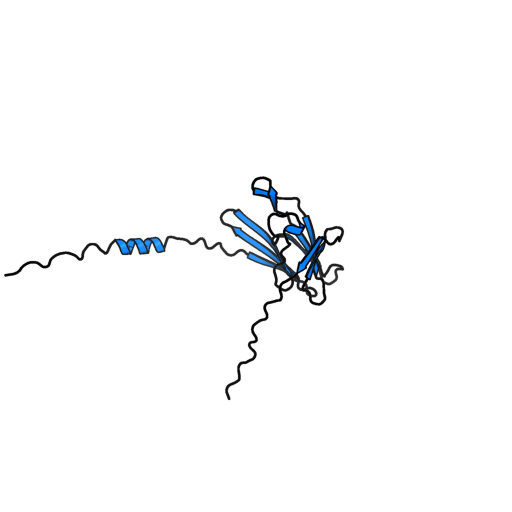 1 103 ? -11.721 5.561 8.636 1.00 89.50 103 ASN A CA 1
ATOM 822 C C . ASN A 1 103 ? -11.475 4.084 8.257 1.00 89.50 103 ASN A C 1
ATOM 824 O O . ASN A 1 103 ? -10.648 3.406 8.877 1.00 89.50 103 ASN A O 1
ATOM 828 N N . ASP A 1 104 ? -12.182 3.598 7.239 1.00 93.06 104 ASP A N 1
ATOM 829 C CA . ASP A 1 104 ? -12.057 2.278 6.632 1.00 93.06 104 ASP A CA 1
ATOM 830 C C . ASP A 1 104 ? -10.932 2.194 5.593 1.00 93.06 104 ASP A C 1
ATOM 832 O O . ASP A 1 104 ? -10.646 1.119 5.055 1.00 93.06 104 ASP A O 1
ATOM 836 N N . SER A 1 105 ? -10.276 3.321 5.326 1.00 95.50 105 SER A N 1
ATOM 837 C CA . SER A 1 105 ? -9.328 3.495 4.239 1.00 95.50 105 SER A CA 1
ATOM 838 C C . SER A 1 105 ? -7.948 3.947 4.721 1.00 95.50 105 SER A C 1
ATOM 840 O O . SER A 1 105 ? -7.749 4.397 5.850 1.00 95.50 105 SER A O 1
ATOM 842 N N . VAL A 1 106 ? -6.975 3.855 3.820 1.00 97.31 106 VAL A N 1
ATOM 843 C CA . VAL A 1 106 ? -5.646 4.463 3.932 1.00 97.31 106 VAL A CA 1
ATOM 844 C C . VAL A 1 106 ? -5.282 5.130 2.608 1.00 97.31 106 VAL A C 1
ATOM 846 O O . VAL A 1 106 ? -5.603 4.617 1.535 1.00 97.31 106 VAL A O 1
ATOM 849 N N . LEU A 1 107 ? -4.613 6.278 2.675 1.00 97.75 107 LEU A N 1
ATOM 850 C CA . LEU A 1 107 ? -4.052 6.979 1.522 1.00 97.75 107 LEU A CA 1
ATOM 851 C C . LEU A 1 107 ? -2.636 6.465 1.253 1.00 97.75 107 LEU A C 1
ATOM 853 O O . LEU A 1 107 ? -1.818 6.421 2.171 1.00 97.75 107 LEU A O 1
ATOM 857 N N . LEU A 1 108 ? -2.334 6.140 -0.002 1.00 98.38 108 LEU A N 1
ATOM 858 C CA . LEU A 1 108 ? -1.041 5.625 -0.453 1.00 98.38 108 LEU A CA 1
ATOM 859 C C . LEU A 1 108 ? -0.491 6.507 -1.573 1.00 98.38 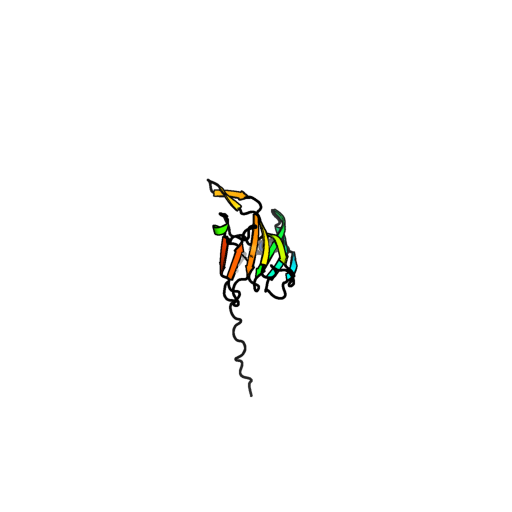108 LEU A C 1
ATOM 861 O O . LEU A 1 108 ? -1.211 6.803 -2.522 1.00 98.38 108 LEU A O 1
ATOM 865 N N . GLY A 1 109 ? 0.781 6.891 -1.484 1.00 97.88 109 GLY A N 1
ATOM 866 C CA . GLY A 1 109 ? 1.504 7.634 -2.514 1.00 97.88 109 GLY A CA 1
ATOM 867 C C . GLY A 1 109 ? 2.721 6.856 -3.009 1.00 97.88 109 GLY A C 1
ATOM 868 O O . GLY A 1 109 ? 3.567 6.469 -2.203 1.00 97.88 109 GLY A O 1
ATOM 869 N N . PHE A 1 110 ? 2.838 6.629 -4.317 1.00 96.81 110 PHE A N 1
ATOM 870 C CA . PHE A 1 110 ? 3.932 5.855 -4.921 1.00 96.81 110 PHE A CA 1
ATOM 871 C C . PHE A 1 110 ? 4.195 6.269 -6.372 1.00 96.81 110 PHE A C 1
ATOM 873 O O . PHE A 1 110 ? 3.392 6.955 -6.996 1.00 96.81 110 PHE A O 1
ATOM 880 N N . THR A 1 111 ? 5.313 5.811 -6.930 1.00 96.00 111 THR A N 1
ATOM 881 C CA . THR A 1 111 ? 5.611 5.948 -8.359 1.00 96.00 111 THR A CA 1
ATOM 882 C C . THR A 1 111 ? 5.807 4.557 -8.949 1.00 96.00 111 THR A C 1
ATOM 884 O O . THR A 1 111 ? 6.740 3.863 -8.535 1.00 96.00 111 THR A O 1
ATOM 887 N N . PRO A 1 112 ? 4.964 4.117 -9.900 1.00 94.69 112 PRO A N 1
ATOM 888 C CA . PRO A 1 112 ? 5.128 2.809 -10.509 1.00 94.69 112 PRO A CA 1
ATOM 889 C C . PRO A 1 112 ? 6.419 2.774 -11.331 1.00 94.69 112 PRO A C 1
ATOM 891 O O . PRO A 1 112 ? 6.784 3.743 -11.997 1.00 94.69 112 PRO A O 1
ATOM 894 N N . SER A 1 113 ? 7.112 1.640 -11.314 1.00 94.50 113 SER A N 1
ATOM 895 C CA . SER A 1 113 ? 8.195 1.390 -12.269 1.00 94.50 113 SER A CA 1
ATOM 896 C C . SER A 1 113 ? 7.582 0.954 -13.593 1.00 94.50 113 SER A C 1
ATOM 898 O O . SER A 1 113 ? 6.846 -0.019 -13.616 1.00 94.50 113 SER A O 1
ATOM 900 N N . LEU A 1 114 ? 7.870 1.640 -14.691 1.00 94.94 114 LEU A N 1
ATOM 901 C CA . LEU A 1 114 ? 7.338 1.344 -16.020 1.00 94.94 114 LEU A CA 1
ATOM 902 C C . LEU A 1 114 ? 8.386 0.611 -16.856 1.00 94.94 114 LEU A C 1
ATOM 904 O O . LEU A 1 114 ? 9.550 1.019 -16.876 1.00 94.94 114 LEU A O 1
ATOM 908 N N . LEU A 1 115 ? 7.974 -0.435 -17.574 1.00 93.75 115 LEU A N 1
ATOM 909 C CA . LEU A 1 115 ? 8.848 -1.164 -18.491 1.00 93.75 115 LEU A CA 1
ATOM 910 C C . LEU A 1 115 ? 8.997 -0.392 -19.810 1.00 93.75 115 LEU A C 1
ATOM 912 O O . LEU A 1 115 ? 8.010 -0.009 -20.437 1.00 93.75 115 LEU A O 1
ATOM 916 N N . LEU A 1 116 ? 10.236 -0.159 -20.233 1.00 92.06 116 LEU A N 1
ATOM 917 C CA . LEU A 1 116 ? 10.568 0.472 -21.505 1.00 92.06 116 LEU A CA 1
ATOM 918 C C . LEU A 1 116 ? 10.785 -0.574 -22.606 1.00 92.06 116 LEU A C 1
ATOM 920 O O . LEU A 1 116 ? 11.200 -1.704 -22.321 1.00 92.06 116 LEU A O 1
ATOM 924 N N . PRO A 1 117 ? 10.600 -0.188 -23.883 1.00 89.31 117 PRO A N 1
ATOM 925 C CA . PRO A 1 117 ? 11.099 -0.974 -25.003 1.00 89.31 117 PRO A CA 1
ATOM 926 C C . PRO A 1 117 ? 12.596 -1.271 -24.812 1.00 89.31 117 PRO A C 1
ATOM 928 O O . PRO A 1 117 ? 13.387 -0.355 -24.594 1.00 89.31 117 PRO A O 1
ATOM 931 N N . GLY A 1 118 ? 12.977 -2.550 -24.853 1.00 88.38 118 GLY A N 1
ATOM 932 C CA . GLY A 1 118 ? 14.354 -2.996 -24.597 1.00 88.38 118 GLY A CA 1
ATOM 933 C C . GLY A 1 118 ? 14.629 -3.513 -23.178 1.00 88.38 118 GLY A C 1
ATOM 934 O O . GLY A 1 118 ? 15.754 -3.913 -22.902 1.00 88.38 118 GLY A O 1
ATOM 935 N N . GLY A 1 119 ? 13.627 -3.555 -22.291 1.00 88.69 119 GLY A N 1
ATOM 936 C CA . GLY A 1 119 ? 13.706 -4.264 -21.003 1.00 88.69 119 GLY A CA 1
ATOM 937 C C . GLY A 1 119 ? 14.198 -3.434 -19.813 1.00 88.69 119 GLY A C 1
ATOM 938 O O . GLY A 1 119 ? 14.154 -3.910 -18.682 1.00 88.69 119 GLY A O 1
ATOM 939 N N . SER A 1 120 ? 14.615 -2.188 -20.036 1.00 91.88 120 SER A N 1
ATOM 940 C CA . SER A 1 120 ? 14.924 -1.238 -18.960 1.00 91.88 120 SER A CA 1
ATOM 941 C C . SER A 1 120 ? 13.654 -0.744 -18.262 1.00 91.88 120 SER A C 1
ATOM 943 O O . SER A 1 120 ? 12.567 -0.777 -18.834 1.00 91.88 120 SER A O 1
ATOM 945 N N . THR A 1 121 ? 13.783 -0.213 -17.046 1.00 93.88 121 THR A N 1
ATOM 946 C CA . THR A 1 121 ? 12.670 0.411 -16.313 1.00 93.88 121 THR A CA 1
ATOM 947 C C . THR A 1 121 ? 12.883 1.910 -16.133 1.00 93.88 121 THR A C 1
ATOM 949 O O . THR A 1 121 ? 14.014 2.349 -15.929 1.00 93.88 121 THR A O 1
ATOM 952 N N . LYS A 1 122 ? 11.801 2.695 -16.135 1.00 94.06 122 LYS A N 1
ATOM 953 C CA . LYS A 1 122 ? 11.801 4.101 -15.693 1.00 94.06 122 LYS A CA 1
ATOM 954 C C . LYS A 1 122 ? 10.781 4.324 -14.581 1.00 94.06 122 LYS A C 1
ATOM 956 O O . LYS A 1 122 ? 9.796 3.600 -14.504 1.00 94.06 122 LYS A O 1
ATOM 961 N N . ALA A 1 123 ? 10.980 5.347 -13.761 1.00 93.06 123 ALA A N 1
ATOM 962 C CA . ALA A 1 123 ? 9.936 5.812 -12.855 1.00 93.06 123 ALA A CA 1
ATOM 963 C C . ALA A 1 123 ? 8.775 6.431 -13.662 1.00 93.06 123 ALA A C 1
ATOM 965 O O . ALA A 1 123 ? 9.011 7.154 -14.634 1.00 93.06 123 ALA A O 1
ATOM 966 N N . GLY A 1 124 ? 7.539 6.100 -13.292 1.00 93.81 124 GLY A N 1
ATOM 967 C CA . GLY A 1 124 ? 6.323 6.744 -13.785 1.00 93.81 124 GLY A CA 1
ATOM 968 C C . GLY A 1 124 ? 6.045 8.084 -13.102 1.00 93.81 124 GLY A C 1
ATOM 969 O O . GLY A 1 124 ? 6.939 8.710 -12.534 1.00 93.81 124 GLY A O 1
ATOM 970 N N . GLU A 1 125 ? 4.789 8.518 -13.140 1.00 94.75 125 GLU A N 1
ATOM 971 C CA . GLU A 1 125 ? 4.334 9.698 -12.398 1.00 94.75 125 GLU A CA 1
ATOM 972 C C . GLU A 1 125 ? 3.995 9.340 -10.944 1.00 94.75 125 GLU A C 1
ATOM 974 O O . GLU A 1 125 ? 3.709 8.186 -10.622 1.00 94.75 125 GLU A O 1
ATOM 979 N N . LEU A 1 126 ? 4.057 10.326 -10.045 1.00 95.69 126 LEU A N 1
ATOM 980 C CA . LEU A 1 126 ? 3.591 10.156 -8.670 1.00 95.69 126 LEU A CA 1
ATOM 981 C C . LEU A 1 126 ? 2.071 9.965 -8.673 1.00 95.69 126 LEU A C 1
ATOM 983 O O . LEU A 1 126 ? 1.336 10.811 -9.175 1.00 95.69 126 LEU A O 1
ATOM 987 N N . MET A 1 127 ? 1.616 8.868 -8.079 1.00 95.94 127 MET A N 1
ATOM 988 C CA . MET A 1 127 ? 0.210 8.502 -7.971 1.00 95.94 127 MET A CA 1
ATOM 989 C C . MET A 1 127 ? -0.225 8.475 -6.513 1.00 95.94 127 MET A C 1
ATOM 991 O O . MET A 1 127 ? 0.553 8.095 -5.635 1.00 95.94 127 MET A O 1
ATOM 995 N N . PHE A 1 128 ? -1.491 8.820 -6.285 1.00 97.56 128 PHE A N 1
ATOM 996 C CA . PHE A 1 128 ? -2.160 8.676 -4.999 1.00 97.56 128 PHE A CA 1
ATOM 997 C C . PHE A 1 128 ? -3.420 7.830 -5.153 1.00 97.56 128 PHE A C 1
ATOM 999 O O . PHE A 1 128 ? -4.216 8.059 -6.065 1.00 97.56 128 PHE A O 1
ATOM 1006 N N . VAL A 1 129 ? -3.602 6.867 -4.254 1.00 97.94 129 VAL A N 1
ATOM 1007 C CA . VAL A 1 129 ? -4.772 5.982 -4.225 1.00 97.94 129 VAL A CA 1
ATOM 1008 C C . VAL A 1 129 ? -5.270 5.788 -2.801 1.00 97.94 129 VAL A C 1
ATOM 1010 O O . VAL A 1 129 ? -4.505 5.905 -1.844 1.00 97.94 129 VAL A O 1
ATOM 1013 N N . TYR A 1 130 ? -6.545 5.442 -2.674 1.00 97.81 130 TYR A N 1
ATOM 1014 C CA . TYR A 1 130 ? -7.142 4.980 -1.429 1.00 97.81 130 TYR A CA 1
ATOM 1015 C C . TYR A 1 130 ? -7.243 3.461 -1.453 1.00 97.81 130 TYR A C 1
ATOM 1017 O O . TYR A 1 130 ? -7.834 2.904 -2.375 1.00 97.81 130 TYR A O 1
ATOM 1025 N N . ALA A 1 131 ? -6.706 2.792 -0.440 1.00 97.50 131 ALA A N 1
ATOM 1026 C CA . ALA A 1 131 ? -6.984 1.385 -0.185 1.00 97.50 131 ALA A CA 1
ATOM 1027 C C . ALA A 1 131 ? -8.021 1.300 0.936 1.00 97.50 131 ALA A C 1
ATOM 1029 O O . ALA A 1 131 ? -7.772 1.773 2.040 1.00 97.50 131 ALA A O 1
ATOM 1030 N N . ARG A 1 132 ? -9.192 0.740 0.639 1.00 95.88 132 ARG A N 1
ATOM 1031 C CA . ARG A 1 132 ? -10.351 0.675 1.534 1.00 95.88 132 ARG A CA 1
ATOM 1032 C C . ARG A 1 132 ? -10.683 -0.768 1.853 1.00 95.88 132 ARG A C 1
ATOM 1034 O O . ARG A 1 132 ? -10.769 -1.593 0.946 1.00 95.88 132 ARG A O 1
ATOM 1041 N N . SER A 1 133 ? -10.911 -1.064 3.126 1.00 93.12 133 SER A N 1
ATOM 1042 C CA . SER A 1 133 ? -11.389 -2.383 3.525 1.00 93.12 133 SER A CA 1
ATOM 1043 C C . SER A 1 133 ? -12.833 -2.585 3.095 1.00 93.12 133 SER A C 1
ATOM 1045 O O . SER A 1 133 ? -13.667 -1.722 3.367 1.00 93.12 133 SER A O 1
ATOM 1047 N N . VAL A 1 134 ? -13.137 -3.720 2.471 1.00 89.62 134 VAL A N 1
ATOM 1048 C CA . VAL A 1 134 ? -14.494 -4.059 2.035 1.00 89.62 134 VAL A CA 1
ATOM 1049 C C . VAL A 1 134 ? -14.890 -5.421 2.596 1.00 89.62 134 VAL A C 1
ATOM 1051 O O . VAL A 1 134 ? -14.061 -6.313 2.758 1.00 89.62 134 VAL A O 1
ATOM 1054 N N . GLY A 1 135 ? -16.176 -5.554 2.926 1.00 75.62 135 GLY A N 1
ATOM 1055 C CA . GLY A 1 135 ? -16.744 -6.775 3.490 1.00 75.62 135 GLY A CA 1
ATOM 1056 C C . GLY A 1 135 ? -16.599 -6.864 5.009 1.00 75.62 135 GLY A C 1
ATOM 1057 O O . GLY A 1 135 ? -15.612 -6.431 5.602 1.00 75.62 135 GLY A O 1
ATOM 1058 N N . ALA A 1 136 ? -17.608 -7.448 5.660 1.00 70.31 136 ALA A N 1
ATOM 1059 C CA . ALA A 1 136 ? -17.566 -7.732 7.098 1.00 70.31 136 ALA A CA 1
ATOM 1060 C C . ALA A 1 136 ? -16.502 -8.788 7.438 1.00 70.31 136 ALA A C 1
ATOM 1062 O O . ALA A 1 136 ? -15.937 -8.798 8.531 1.00 70.31 136 ALA A O 1
ATOM 1063 N N . ASP A 1 137 ? -16.210 -9.665 6.479 1.00 77.88 137 ASP A N 1
ATOM 1064 C CA . ASP A 1 137 ? -15.170 -10.672 6.583 1.00 77.88 137 ASP A CA 1
ATOM 1065 C C . ASP A 1 137 ? -13.771 -10.091 6.389 1.00 77.88 137 ASP A C 1
ATOM 1067 O O . ASP A 1 137 ? -12.832 -10.793 6.736 1.00 77.88 137 ASP A O 1
ATOM 1071 N N . GLY A 1 138 ? -13.627 -8.848 5.898 1.00 77.19 138 GLY A N 1
ATOM 1072 C CA . GLY A 1 138 ? -12.372 -8.136 5.640 1.00 77.19 138 GLY A CA 1
ATOM 1073 C C . GLY A 1 138 ? -11.339 -8.980 4.902 1.00 77.19 138 GLY A C 1
ATOM 1074 O O . GLY A 1 138 ? -10.183 -9.050 5.314 1.00 77.19 138 GLY A O 1
ATOM 1075 N N . ARG A 1 139 ? -11.764 -9.689 3.859 1.00 86.06 139 ARG A N 1
ATOM 1076 C CA . ARG A 1 139 ? -10.866 -10.478 2.998 1.00 86.06 139 ARG A CA 1
ATOM 1077 C C . ARG A 1 139 ? -10.479 -9.745 1.726 1.00 86.06 139 ARG A C 1
ATOM 1079 O O . ARG A 1 139 ? -9.698 -10.263 0.934 1.00 86.06 139 ARG A O 1
ATOM 1086 N N . GLU A 1 140 ? -11.024 -8.555 1.531 1.00 92.00 140 GLU A N 1
ATOM 1087 C CA . GLU A 1 140 ? -10.868 -7.803 0.306 1.00 92.00 140 GLU A CA 1
ATOM 1088 C C . GLU A 1 140 ? -10.556 -6.339 0.609 1.00 92.00 140 GLU A C 1
ATOM 1090 O O . GLU A 1 140 ? -11.125 -5.709 1.508 1.00 92.00 140 GLU A O 1
ATOM 1095 N N . VAL A 1 141 ? -9.623 -5.794 -0.162 1.00 95.62 141 VAL A N 1
ATOM 1096 C CA . VAL A 1 141 ? -9.281 -4.377 -0.155 1.00 95.62 141 VAL A CA 1
ATOM 1097 C C . VAL A 1 141 ? -9.560 -3.820 -1.538 1.00 95.62 141 VAL A C 1
ATOM 1099 O O . VAL A 1 141 ? -8.983 -4.260 -2.529 1.00 95.62 141 VAL A O 1
ATOM 1102 N N . HIS A 1 142 ? -10.436 -2.826 -1.615 1.00 97.00 142 HIS A N 1
ATOM 1103 C CA . HIS A 1 142 ? -10.687 -2.096 -2.850 1.00 97.00 142 HIS A CA 1
ATOM 1104 C C . HIS A 1 142 ? -9.726 -0.920 -2.968 1.00 97.00 142 HIS A C 1
ATOM 1106 O O . HIS A 1 142 ? -9.493 -0.191 -2.004 1.00 97.00 142 HIS A O 1
ATOM 1112 N N . VAL A 1 143 ? -9.205 -0.708 -4.170 1.00 97.88 143 VAL A N 1
ATOM 1113 C CA . VAL A 1 143 ? -8.308 0.400 -4.487 1.00 97.88 143 VAL A CA 1
ATOM 1114 C C . VAL A 1 143 ? -9.062 1.425 -5.320 1.00 97.88 143 VAL A C 1
ATOM 1116 O O . VAL A 1 143 ? -9.604 1.089 -6.371 1.00 97.88 143 VAL A O 1
ATOM 1119 N N . TYR A 1 144 ? -9.073 2.677 -4.876 1.00 97.56 144 TYR A N 1
ATOM 1120 C CA . TYR A 1 144 ? -9.734 3.797 -5.541 1.00 97.56 144 TYR A CA 1
ATOM 1121 C C . TYR A 1 144 ? -8.724 4.878 -5.917 1.00 97.56 144 TYR A C 1
ATOM 1123 O O . TYR A 1 144 ? -7.727 5.077 -5.225 1.00 97.56 144 TYR A O 1
ATOM 1131 N N . ASN A 1 145 ? -8.990 5.606 -6.996 1.00 96.00 145 ASN A N 1
ATOM 1132 C CA . ASN A 1 145 ? -8.242 6.820 -7.319 1.00 96.00 145 ASN A CA 1
ATOM 1133 C C . ASN A 1 145 ? -8.721 8.029 -6.482 1.00 96.00 145 ASN A C 1
ATOM 1135 O O . ASN A 1 145 ? -9.580 7.893 -5.608 1.00 96.00 145 ASN A O 1
ATOM 1139 N N . GLN A 1 146 ? -8.170 9.217 -6.750 1.00 93.62 146 GLN A N 1
ATOM 1140 C CA . GLN A 1 146 ? -8.520 10.447 -6.027 1.00 93.62 146 GLN A CA 1
ATOM 1141 C C . GLN A 1 146 ? -9.956 10.926 -6.285 1.00 93.62 146 GLN A C 1
ATOM 1143 O O . GLN A 1 146 ? -10.535 11.600 -5.441 1.00 93.62 146 GLN A O 1
ATOM 1148 N N . GLU A 1 147 ? -10.559 10.538 -7.409 1.00 95.44 147 GLU A N 1
ATOM 1149 C CA . GLU A 1 147 ? -11.967 10.800 -7.721 1.00 95.44 147 GLU A CA 1
ATOM 1150 C C . GLU A 1 147 ? -12.916 9.720 -7.160 1.00 95.44 147 GLU A C 1
ATOM 1152 O O . GLU A 1 147 ? -14.074 9.644 -7.569 1.00 95.44 147 GLU A O 1
ATOM 1157 N N . HIS A 1 148 ? -12.437 8.861 -6.250 1.00 92.62 148 HIS A N 1
ATOM 1158 C CA . HIS A 1 148 ? -13.177 7.734 -5.666 1.00 92.62 148 HIS A CA 1
ATOM 1159 C C . HIS A 1 148 ? -13.721 6.723 -6.689 1.00 92.62 148 HIS A C 1
ATOM 1161 O O . HIS A 1 148 ? -14.674 5.987 -6.423 1.00 92.62 148 HIS A O 1
ATOM 1167 N N . ARG A 1 149 ? -13.094 6.624 -7.862 1.00 96.25 149 ARG A N 1
ATOM 1168 C CA . ARG A 1 149 ? -13.379 5.574 -8.839 1.00 96.25 149 ARG A CA 1
ATOM 1169 C C . ARG A 1 149 ? -12.592 4.315 -8.491 1.00 96.25 149 ARG A C 1
ATOM 1171 O O . ARG A 1 149 ? -11.376 4.369 -8.315 1.00 96.25 149 ARG A O 1
ATOM 1178 N N . LEU A 1 150 ? -13.288 3.179 -8.444 1.00 96.81 150 LEU A N 1
ATOM 1179 C CA . LEU A 1 150 ? -12.680 1.865 -8.233 1.00 96.81 150 LEU A CA 1
ATOM 1180 C C . LEU A 1 150 ? -11.700 1.541 -9.372 1.00 96.81 150 LEU A C 1
ATOM 1182 O O . LEU A 1 150 ? -12.074 1.564 -10.546 1.00 96.81 150 LEU A O 1
ATOM 1186 N N . LEU A 1 151 ? -10.460 1.227 -9.005 1.00 97.06 151 LEU A N 1
ATOM 1187 C CA . LEU A 1 151 ? -9.401 0.766 -9.903 1.00 97.06 151 LEU A CA 1
ATOM 1188 C C . LEU A 1 151 ? -9.311 -0.760 -9.923 1.00 97.06 151 LEU A C 1
ATOM 1190 O O . LEU A 1 151 ? -9.087 -1.348 -10.976 1.00 97.06 151 LEU A O 1
ATOM 1194 N N . GLY A 1 152 ? -9.500 -1.398 -8.769 1.00 95.94 152 GLY A N 1
ATOM 1195 C CA . GLY A 1 152 ? -9.456 -2.848 -8.640 1.00 95.94 152 GLY A CA 1
ATOM 1196 C C . GLY A 1 152 ? -9.651 -3.310 -7.205 1.00 95.94 152 GLY A C 1
ATOM 1197 O O . GLY A 1 152 ? -9.767 -2.494 -6.290 1.00 95.94 152 GLY A O 1
ATOM 1198 N N . ALA A 1 153 ? -9.673 -4.624 -7.025 1.00 94.75 153 ALA A N 1
ATOM 1199 C CA . ALA A 1 153 ? -9.787 -5.262 -5.726 1.00 94.75 153 ALA A CA 1
ATOM 1200 C C . ALA A 1 153 ? -8.620 -6.225 -5.497 1.00 94.75 153 ALA A C 1
ATOM 1202 O O . ALA A 1 153 ? -8.090 -6.823 -6.436 1.00 94.75 153 ALA A O 1
ATOM 1203 N N . ILE A 1 154 ? -8.206 -6.327 -4.241 1.00 93.81 154 ILE A N 1
ATOM 1204 C C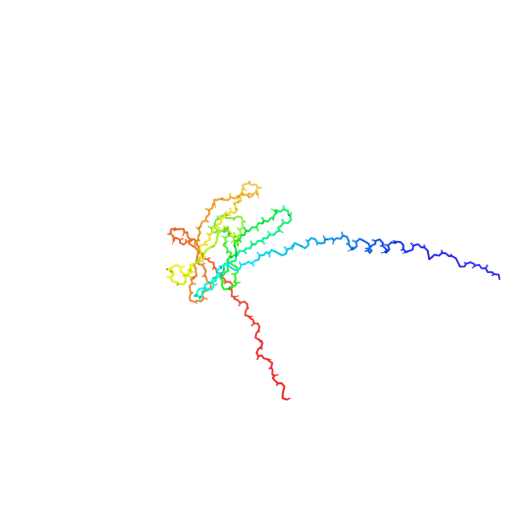A . ILE A 1 154 ? -7.102 -7.154 -3.777 1.00 93.81 154 ILE A CA 1
ATOM 1205 C C . ILE A 1 154 ? -7.694 -8.149 -2.791 1.00 93.81 154 ILE A C 1
ATOM 1207 O O . ILE A 1 154 ? -8.137 -7.764 -1.708 1.00 93.81 154 ILE A O 1
ATOM 1211 N N . ALA A 1 155 ? -7.703 -9.420 -3.182 1.00 90.75 155 ALA A N 1
ATOM 1212 C CA . ALA A 1 155 ? -8.021 -10.507 -2.275 1.00 90.75 155 ALA A CA 1
ATOM 1213 C C . ALA A 1 155 ? -6.830 -10.742 -1.345 1.00 90.75 155 ALA A C 1
ATOM 1215 O O . ALA A 1 155 ? -5.686 -10.819 -1.793 1.00 90.75 155 ALA A O 1
ATOM 1216 N N . LEU A 1 156 ? -7.112 -10.854 -0.056 1.00 85.25 156 LEU A N 1
ATOM 1217 C CA . LEU A 1 156 ? -6.130 -11.191 0.959 1.00 85.25 156 LEU A CA 1
ATOM 1218 C C . LEU A 1 156 ? -6.182 -12.684 1.241 1.00 85.25 156 LEU A C 1
ATOM 1220 O O . LEU A 1 156 ? -7.243 -13.316 1.174 1.00 85.25 156 LEU A O 1
ATOM 1224 N N . GLU A 1 157 ? -5.023 -13.248 1.557 1.00 81.06 157 GLU A N 1
ATOM 1225 C CA . GLU A 1 157 ? -4.933 -14.657 1.898 1.00 81.06 157 GLU A CA 1
ATOM 1226 C C . GLU A 1 157 ? -5.674 -14.913 3.215 1.00 81.06 157 GLU A C 1
ATOM 1228 O O . GLU A 1 157 ? -5.822 -14.038 4.073 1.00 81.06 157 GLU A O 1
ATOM 1233 N N . GLU A 1 158 ? -6.197 -16.123 3.386 1.00 66.94 158 GLU A N 1
ATOM 1234 C CA . GLU A 1 158 ? -6.699 -16.530 4.693 1.00 66.94 158 GLU A CA 1
ATOM 1235 C C . GLU A 1 158 ? -5.511 -16.539 5.668 1.00 66.94 158 GLU A C 1
ATOM 1237 O O . GLU A 1 158 ? -4.457 -17.075 5.312 1.00 66.94 158 GLU A O 1
ATOM 1242 N N . PRO A 1 159 ? -5.623 -15.955 6.877 1.00 56.91 159 PRO A N 1
ATOM 1243 C CA . PRO A 1 159 ? -4.576 -16.133 7.868 1.00 56.91 159 PRO A CA 1
ATOM 1244 C C . PRO A 1 159 ? -4.417 -17.637 8.080 1.00 56.91 159 PRO A C 1
ATOM 1246 O O . PRO A 1 159 ? -5.384 -18.307 8.445 1.00 56.91 159 PRO A O 1
ATOM 1249 N N . ILE A 1 160 ? -3.223 -18.172 7.804 1.00 52.31 160 ILE A N 1
ATOM 1250 C CA . ILE A 1 160 ? -2.913 -19.579 8.059 1.00 52.31 160 ILE A CA 1
ATOM 1251 C C . ILE A 1 160 ? -3.154 -19.788 9.551 1.00 52.31 160 ILE A C 1
ATOM 1253 O O . ILE A 1 160 ? -2.400 -19.289 10.388 1.00 52.31 160 ILE A O 1
ATOM 1257 N N . GLY A 1 161 ? -4.274 -20.438 9.868 1.00 48.22 161 GLY A N 1
ATOM 1258 C CA . GLY A 1 161 ? -4.712 -20.670 11.230 1.00 48.22 161 GLY A CA 1
ATOM 1259 C C . GLY A 1 161 ? -3.582 -21.309 12.018 1.00 48.22 161 GLY A C 1
ATOM 1260 O O . GLY A 1 161 ? -2.995 -22.302 11.584 1.00 48.22 161 GLY A O 1
ATOM 1261 N N . GLY A 1 162 ? -3.273 -20.708 13.168 1.00 47.41 162 GLY A N 1
ATOM 1262 C CA . GLY A 1 162 ? -2.426 -21.325 14.172 1.00 47.41 162 GLY A CA 1
ATOM 1263 C C . GLY A 1 162 ? -2.925 -22.741 14.415 1.00 47.41 162 GLY A C 1
ATOM 1264 O O . GLY A 1 162 ? -4.104 -22.948 14.697 1.00 47.41 162 GLY A O 1
ATOM 1265 N N . SER A 1 163 ? -2.025 -23.704 14.239 1.00 44.41 163 SER A N 1
ATOM 1266 C CA . SER A 1 163 ? -2.269 -25.095 14.580 1.00 44.41 163 SER A CA 1
ATOM 1267 C C . SER A 1 163 ? -2.868 -25.160 15.978 1.00 44.41 163 SER A C 1
ATOM 1269 O O . SER A 1 163 ? -2.272 -24.664 16.937 1.00 44.41 163 SER A O 1
ATOM 1271 N N . ASP A 1 164 ? -4.043 -25.763 16.042 1.00 49.91 164 ASP A N 1
ATOM 1272 C CA . ASP A 1 164 ? -4.763 -26.150 17.237 1.00 49.91 164 ASP A CA 1
ATOM 1273 C C . ASP A 1 164 ? -3.804 -26.785 18.262 1.00 49.91 164 ASP A C 1
ATOM 1275 O O . ASP A 1 164 ? -3.344 -27.915 18.105 1.00 49.91 164 ASP A O 1
ATOM 1279 N N . TYR A 1 165 ? -3.427 -26.013 19.284 1.00 51.12 165 TYR A N 1
ATOM 1280 C CA . TYR A 1 165 ? -2.640 -26.482 20.430 1.00 51.12 165 TYR A CA 1
ATOM 1281 C C . TYR A 1 165 ? -3.567 -26.802 21.614 1.00 51.12 165 TYR A C 1
ATOM 1283 O O . TYR A 1 165 ? -3.185 -26.635 22.770 1.00 51.12 165 TYR A O 1
ATOM 1291 N N . SER A 1 166 ? -4.805 -27.227 21.345 1.00 51.12 166 SER A N 1
ATOM 1292 C CA . SER A 1 166 ? -5.795 -27.511 22.393 1.00 51.12 166 SER A CA 1
ATOM 1293 C C . SER A 1 166 ? -5.951 -28.999 22.718 1.00 51.12 166 SER A C 1
ATOM 1295 O O . SER A 1 166 ? -6.758 -29.329 23.579 1.00 51.12 166 SER A O 1
ATOM 1297 N N . ASP A 1 167 ? -5.170 -29.897 22.106 1.00 49.75 167 ASP A N 1
ATOM 1298 C CA . ASP A 1 167 ? -5.348 -31.350 22.270 1.00 49.75 167 ASP A CA 1
ATOM 1299 C C . ASP A 1 167 ? -4.153 -32.034 22.961 1.00 49.75 167 ASP A C 1
ATOM 1301 O O . ASP A 1 167 ? -3.611 -33.046 22.514 1.00 49.75 167 ASP A O 1
ATOM 1305 N N . ARG A 1 168 ? -3.691 -31.454 24.078 1.00 48.78 168 ARG A N 1
ATOM 1306 C CA . ARG A 1 168 ? -2.866 -32.199 25.040 1.00 48.78 168 ARG A CA 1
ATOM 1307 C C . ARG A 1 168 ? -3.774 -32.764 26.131 1.00 48.78 168 ARG A C 1
ATOM 1309 O O . ARG A 1 168 ? -4.237 -31.980 26.959 1.00 48.78 168 ARG A O 1
ATOM 1316 N N . PRO A 1 169 ? -3.989 -34.089 26.195 1.00 57.22 169 PRO A N 1
ATOM 1317 C CA . PRO A 1 169 ? -4.599 -34.685 27.369 1.00 57.22 169 PRO A CA 1
ATOM 1318 C C . PRO A 1 169 ? -3.691 -34.436 28.577 1.00 57.22 169 PRO A C 1
ATOM 1320 O O . PRO A 1 169 ? -2.492 -34.731 28.552 1.00 57.22 169 PRO A O 1
ATOM 1323 N N . THR A 1 170 ? -4.263 -33.850 29.625 1.00 58.09 170 THR A N 1
ATOM 1324 C CA . THR A 1 170 ? -3.682 -33.833 30.968 1.00 58.09 170 THR A CA 1
ATOM 1325 C C . THR A 1 170 ? -3.413 -35.278 31.396 1.00 58.09 170 THR A C 1
ATOM 1327 O O . THR A 1 170 ? -4.337 -36.086 31.324 1.00 58.09 170 THR A O 1
ATOM 1330 N N . PRO A 1 171 ? -2.182 -35.637 31.799 1.00 61.56 171 PRO A N 1
ATOM 1331 C CA . PRO A 1 171 ? -1.944 -36.927 32.424 1.00 61.56 171 PRO A CA 1
ATOM 1332 C C . PRO A 1 171 ? -2.535 -36.904 33.838 1.00 61.56 171 PRO A C 1
ATOM 1334 O O . PRO A 1 171 ? -2.233 -35.988 34.609 1.00 61.56 171 PRO A O 1
ATOM 1337 N N . ASP A 1 172 ? -3.384 -37.892 34.124 1.00 66.88 172 ASP A N 1
ATOM 1338 C CA . ASP A 1 172 ? -3.838 -38.246 35.474 1.00 66.88 172 ASP A CA 1
ATOM 1339 C C . ASP A 1 172 ? -2.673 -38.737 36.354 1.00 66.88 172 ASP A C 1
ATOM 1341 O O . ASP A 1 172 ? -1.755 -39.410 35.818 1.00 66.88 172 ASP A O 1
#

Secondary structure (DSSP, 8-state):
---------SSSSHHHHHHHHHTT------PPPPEEEEEEE-SSS-EEEEEEEEEETTTEEEEEEEEEETTEE--B-GGGTT-SS-B--BSEEEEPPTTSTTTTEEEEEE-PEEEPTTS-EEE---EEEEEEEESTT--EEEEE-TT--EEEEEEPPPP-PPP-----PPP-